Protein AF-A0A6H1ZYB8-F1 (afdb_monomer)

Secondary structure (DSSP, 8-state):
---HHHHHHHHHHHHHHHHHTT-EEEEEE-SSSS-EEEEES--HHHHTT-EEEEEEETTEEEEEEEEEETTEEEEEE------HHHHHHHHGGG-GGG-----S--

Radius of gyration: 18.19 Å; Cα contacts (8 Å, |Δi|>4): 146; chains: 1; bounding box: 45×44×50 Å

InterPro domains:
  IPR059585 Kil [PF26843] (6-76)

Solvent-accessible surface area (backbone atoms only — not comparable to full-atom values): 6331 Å² total; per-residue (Å²): 133,82,52,69,66,56,36,46,55,41,44,52,54,36,48,55,55,38,46,75,61,68,22,44,78,76,48,76,43,53,87,50,98,56,24,36,34,36,39,44,69,71,41,69,81,50,52,64,60,44,44,79,44,81,45,75,58,97,86,44,80,41,58,29,31,35,28,82,48,80,80,25,41,36,33,33,75,53,83,81,67,75,46,60,73,54,50,59,58,65,62,48,75,81,46,71,82,71,64,76,72,74,76,92,79,131

Mean predicted aligned error: 10.06 Å

Foldseek 3Di:
DDDLVRLVVLQVVQVVVQVVQVKAWDDWASPDPAIETEIDPGHLVFLLQWDWDWDQDPNDTFIKIWGATSRHIYIYGDPVDDRVVVVVVVVCVPCVVPPPPPPPDD

pLDDT: mean 83.44, std 16.24, range [48.31, 97.81]

Sequence (106 aa):
MKTQLEKQAQALTAVGRLNLHGCTVISINSQHLTPVIDVDKPPFKLRSKAHRITEVLHGVVNQICVASYSGCLVRWVDDGMEIPAQICQTLNQYSPELISVWPKNF

Nearest PDB structures (foldseek):
  3hi2-assembly1_B  TM=7.848E-01  e=1.180E+00  Escherichia coli K-12
  2bbj-assembly1_F  TM=3.446E-01  e=1.040E+00  Thermotoga maritima
  3jaj-assembly1_S1  TM=3.128E-01  e=1.257E+00  Oryctolagus cuniculus
  8b02-assembly2_B  TM=3.460E-01  e=5.711E+00  Amphimedon queenslandica

Structure (mmCIF, N/CA/C/O backbone):
data_AF-A0A6H1ZYB8-F1
#
_entry.id   AF-A0A6H1ZYB8-F1
#
loop_
_atom_site.group_PDB
_atom_site.id
_atom_site.type_symbol
_atom_site.label_atom_id
_atom_site.label_alt_id
_atom_site.label_comp_id
_atom_site.label_asym_id
_atom_site.label_entity_id
_atom_site.label_seq_id
_atom_site.pdbx_PDB_ins_code
_atom_site.Cartn_x
_atom_site.Cartn_y
_atom_site.Cartn_z
_atom_site.occupancy
_atom_site.B_iso_or_equiv
_atom_site.auth_seq_id
_atom_site.auth_comp_id
_atom_site.auth_asym_id
_atom_site.auth_atom_id
_atom_site.pdbx_PDB_model_num
ATOM 1 N N . MET A 1 1 ? 6.658 9.845 17.582 1.00 74.25 1 MET A N 1
ATOM 2 C CA . MET A 1 1 ? 6.855 8.625 16.763 1.00 74.25 1 MET A CA 1
ATOM 3 C C . MET A 1 1 ? 5.782 7.628 17.177 1.00 74.25 1 MET A C 1
ATOM 5 O O . MET A 1 1 ? 5.558 7.531 18.375 1.00 74.25 1 MET A O 1
ATOM 9 N N . LYS A 1 2 ? 5.081 6.967 16.243 1.00 84.88 2 LYS A N 1
ATOM 10 C CA . LYS A 1 2 ? 3.995 6.033 16.600 1.00 84.88 2 LYS A CA 1
ATOM 11 C C . LYS A 1 2 ? 4.543 4.747 17.219 1.00 84.88 2 LYS A C 1
ATOM 13 O O . LYS A 1 2 ? 5.570 4.244 16.754 1.00 84.88 2 LYS A O 1
ATOM 18 N N . THR A 1 3 ? 3.847 4.210 18.215 1.00 93.25 3 THR A N 1
ATOM 19 C CA . THR A 1 3 ? 4.136 2.894 18.799 1.00 93.25 3 THR A CA 1
ATOM 20 C C . THR A 1 3 ? 3.822 1.773 17.805 1.00 93.25 3 THR A C 1
ATOM 22 O O . THR A 1 3 ? 3.115 1.972 16.814 1.00 93.25 3 THR A O 1
ATOM 25 N N . GLN A 1 4 ? 4.335 0.567 18.060 1.00 92.62 4 GLN A N 1
ATOM 26 C CA . GLN A 1 4 ? 4.047 -0.585 17.201 1.00 92.62 4 GLN A CA 1
ATOM 27 C C . GLN A 1 4 ? 2.550 -0.923 17.166 1.00 92.62 4 GLN A C 1
ATOM 29 O O . GLN A 1 4 ? 2.014 -1.219 16.100 1.00 92.62 4 GLN A O 1
ATOM 34 N N . LEU A 1 5 ? 1.871 -0.817 18.311 1.00 94.19 5 LEU A N 1
ATOM 35 C CA . LEU A 1 5 ? 0.434 -1.059 18.420 1.00 94.19 5 LEU A CA 1
ATOM 36 C C . LEU A 1 5 ? -0.366 -0.046 17.584 1.00 94.19 5 LEU A C 1
ATOM 38 O O . LEU A 1 5 ? -1.263 -0.426 16.838 1.00 94.19 5 LEU A O 1
ATOM 42 N N . GLU A 1 6 ? -0.003 1.238 17.644 1.00 94.81 6 GLU A N 1
ATOM 43 C CA . GLU A 1 6 ? -0.649 2.294 16.852 1.00 94.81 6 GLU A CA 1
ATOM 44 C C . GLU A 1 6 ? -0.469 2.074 15.347 1.00 94.81 6 GLU A C 1
ATOM 46 O O . GLU A 1 6 ? -1.408 2.252 14.571 1.00 94.81 6 GLU A O 1
ATOM 51 N N . LYS A 1 7 ? 0.730 1.654 14.925 1.00 94.81 7 LYS A N 1
ATOM 52 C CA . LYS A 1 7 ? 1.011 1.298 13.528 1.00 94.81 7 LYS A CA 1
ATOM 53 C C . LYS A 1 7 ? 0.162 0.116 13.061 1.00 94.81 7 LYS A C 1
ATOM 55 O O . LYS A 1 7 ? -0.366 0.155 11.953 1.00 94.81 7 LYS A O 1
ATOM 60 N N . GLN A 1 8 ? 0.011 -0.913 13.895 1.00 94.69 8 GLN A N 1
ATOM 61 C CA . GLN A 1 8 ? -0.824 -2.078 13.593 1.00 94.69 8 GLN A CA 1
ATOM 62 C C . GLN A 1 8 ? -2.305 -1.706 13.510 1.00 94.69 8 GLN A C 1
ATOM 64 O O . GLN A 1 8 ? -2.960 -2.053 12.530 1.00 94.69 8 GLN A O 1
ATOM 69 N N . ALA A 1 9 ? -2.823 -0.939 14.472 1.00 95.25 9 ALA A N 1
ATOM 70 C CA . ALA A 1 9 ? -4.205 -0.458 14.449 1.00 95.25 9 ALA A CA 1
ATOM 71 C C . ALA A 1 9 ? -4.493 0.384 13.193 1.00 95.25 9 ALA A C 1
ATOM 73 O O . ALA A 1 9 ? -5.530 0.229 12.539 1.00 95.25 9 ALA A O 1
ATOM 74 N N . GLN A 1 10 ? -3.541 1.236 12.806 1.00 95.94 10 GLN A N 1
ATOM 75 C CA . GLN A 1 10 ? -3.628 2.022 11.583 1.00 95.94 10 GLN A CA 1
ATOM 76 C C . GLN A 1 10 ? -3.639 1.140 10.326 1.00 95.94 10 GLN A C 1
ATOM 78 O O . GLN A 1 10 ? -4.488 1.336 9.454 1.00 95.94 10 GLN A O 1
ATOM 83 N N . ALA A 1 11 ? -2.733 0.164 10.239 1.00 96.50 11 ALA A N 1
ATOM 84 C CA . ALA A 1 11 ? -2.672 -0.766 9.116 1.00 96.50 11 ALA A CA 1
ATOM 85 C C . ALA A 1 11 ? -3.961 -1.592 8.996 1.00 96.50 11 ALA A C 1
ATOM 87 O O . ALA A 1 11 ? -4.520 -1.681 7.908 1.00 96.50 11 ALA A O 1
ATOM 88 N N . LEU A 1 12 ? -4.496 -2.108 10.107 1.00 96.62 12 LEU A N 1
ATOM 89 C CA . LEU A 1 12 ? -5.766 -2.842 10.126 1.00 96.62 12 LEU A CA 1
ATOM 90 C C . LEU A 1 12 ? -6.939 -1.979 9.644 1.00 96.62 12 LEU A C 1
ATOM 92 O O . LEU A 1 12 ? -7.774 -2.442 8.868 1.00 96.62 12 LEU A O 1
ATOM 96 N N . THR A 1 13 ? -6.973 -0.703 10.036 1.00 97.06 13 THR A N 1
ATOM 97 C CA . THR A 1 13 ? -7.987 0.245 9.547 1.00 97.06 13 THR A CA 1
ATOM 98 C C . THR A 1 13 ? -7.884 0.444 8.034 1.00 97.06 13 THR A C 1
ATOM 100 O O . THR A 1 13 ? -8.898 0.444 7.332 1.00 97.06 13 THR A O 1
ATOM 103 N N . ALA A 1 14 ? -6.665 0.602 7.510 1.00 96.75 14 ALA A N 1
ATOM 104 C CA . ALA A 1 14 ? -6.433 0.728 6.074 1.00 96.75 14 ALA A CA 1
ATOM 105 C C . ALA A 1 14 ? -6.856 -0.546 5.322 1.00 96.75 14 ALA A C 1
ATOM 107 O O . ALA A 1 14 ? -7.558 -0.447 4.318 1.00 96.75 14 ALA A O 1
ATOM 108 N N . VAL A 1 15 ? -6.502 -1.723 5.844 1.00 96.94 15 VAL A N 1
ATOM 109 C CA . VAL A 1 15 ? -6.867 -3.042 5.299 1.00 96.94 15 VAL A CA 1
ATOM 110 C C . VAL A 1 15 ? -8.378 -3.220 5.231 1.00 96.94 15 VAL A C 1
ATOM 112 O O . VAL A 1 15 ? -8.893 -3.581 4.179 1.00 96.94 15 VAL A O 1
ATOM 115 N N . GLY A 1 16 ? -9.108 -2.898 6.303 1.00 96.50 16 GLY A N 1
ATOM 116 C CA . GLY A 1 16 ? -10.570 -2.988 6.306 1.00 96.50 16 GLY A CA 1
ATOM 117 C C . GLY A 1 16 ? -11.211 -2.153 5.193 1.00 96.50 16 GLY A C 1
ATOM 118 O O . GLY A 1 16 ? -12.111 -2.620 4.498 1.00 96.50 16 GLY A O 1
ATOM 119 N N . ARG A 1 17 ? -10.697 -0.940 4.957 1.00 95.75 17 ARG A N 1
ATOM 120 C CA . ARG A 1 17 ? -11.178 -0.070 3.873 1.00 95.75 17 ARG A CA 1
ATOM 121 C C . ARG A 1 17 ? -10.777 -0.570 2.484 1.00 95.75 17 ARG A C 1
ATOM 123 O O . ARG A 1 17 ? -11.571 -0.465 1.555 1.00 95.75 17 ARG A O 1
ATOM 130 N N . LEU A 1 18 ? -9.569 -1.111 2.331 1.00 95.69 18 LEU A N 1
ATOM 131 C CA . LEU A 1 18 ? -9.116 -1.711 1.074 1.00 95.69 18 LEU A CA 1
ATOM 132 C C . LEU A 1 18 ? -9.985 -2.920 0.705 1.00 95.69 18 LEU A C 1
ATOM 134 O O . LEU A 1 18 ? -10.486 -2.979 -0.417 1.00 95.69 18 LEU A O 1
ATOM 138 N N . ASN A 1 19 ? -10.247 -3.810 1.665 1.00 95.00 19 ASN A N 1
ATOM 139 C CA . ASN A 1 19 ? -11.118 -4.971 1.484 1.00 95.00 19 ASN A CA 1
ATOM 140 C C . ASN A 1 19 ? -12.550 -4.557 1.113 1.00 95.00 19 ASN A C 1
ATOM 142 O O . ASN A 1 19 ? -13.140 -5.136 0.205 1.00 95.00 19 ASN A O 1
ATOM 146 N N . LEU A 1 20 ? -13.094 -3.510 1.749 1.00 94.75 20 LEU A N 1
ATOM 147 C CA . LEU A 1 20 ? -14.414 -2.961 1.404 1.00 94.75 20 LEU A CA 1
ATOM 148 C C . LEU A 1 20 ? -14.490 -2.479 -0.057 1.00 94.75 20 LEU A C 1
ATOM 150 O O . LEU A 1 20 ? -15.549 -2.523 -0.675 1.00 94.75 20 LEU A O 1
ATOM 154 N N . HIS A 1 21 ? -13.366 -2.035 -0.622 1.00 92.56 21 HIS A N 1
ATOM 155 C CA . HIS A 1 21 ? -13.254 -1.623 -2.021 1.00 92.56 21 HIS A CA 1
ATOM 156 C C . HIS A 1 21 ? -12.872 -2.765 -2.979 1.00 92.56 21 HIS A C 1
ATOM 158 O O . HIS A 1 21 ? -12.522 -2.490 -4.127 1.00 92.56 21 HIS A O 1
ATOM 164 N N . GLY A 1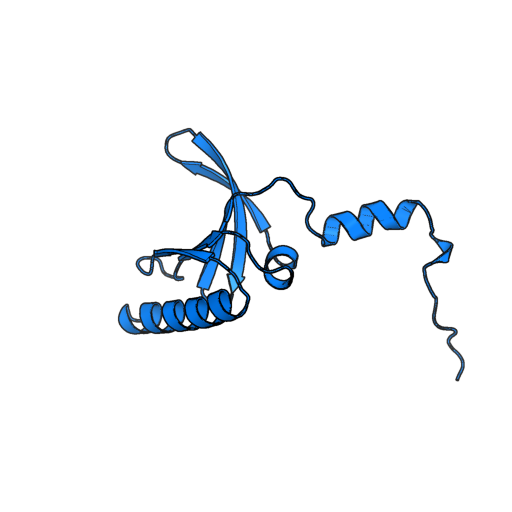 22 ? -12.935 -4.025 -2.534 1.00 90.75 22 GLY A N 1
ATOM 165 C CA . GLY A 1 22 ? -12.635 -5.201 -3.357 1.00 90.75 22 GLY A CA 1
ATOM 166 C C . GLY A 1 22 ? -11.145 -5.417 -3.635 1.00 90.75 22 GLY A C 1
ATOM 167 O O . GLY A 1 22 ? -10.793 -6.204 -4.511 1.00 90.75 22 GLY A O 1
ATOM 168 N N . CYS A 1 23 ? -10.269 -4.720 -2.910 1.00 93.75 23 CYS A N 1
ATOM 169 C CA . CYS A 1 23 ? -8.826 -4.910 -2.992 1.00 93.75 23 CYS A CA 1
ATOM 170 C C . CYS A 1 23 ? -8.428 -6.197 -2.258 1.00 93.75 23 CYS A C 1
ATOM 172 O O . CYS A 1 23 ? -8.970 -6.484 -1.190 1.00 93.75 23 CYS A O 1
ATOM 174 N N . THR A 1 24 ? -7.460 -6.946 -2.786 1.00 95.06 24 THR A N 1
ATOM 175 C CA . THR A 1 24 ? -6.940 -8.148 -2.118 1.00 95.06 24 THR A CA 1
ATOM 176 C C . THR A 1 24 ? -5.645 -7.802 -1.398 1.00 95.06 24 THR A C 1
ATOM 178 O O . THR A 1 24 ? -4.653 -7.473 -2.038 1.00 95.06 24 THR A O 1
ATOM 181 N N . VAL A 1 25 ? -5.630 -7.862 -0.068 1.00 96.31 25 VAL A N 1
ATOM 182 C CA . VAL A 1 25 ? -4.402 -7.631 0.707 1.00 96.31 25 VAL A CA 1
ATOM 183 C C . VAL A 1 25 ? -3.552 -8.900 0.721 1.00 96.31 25 VAL A C 1
ATOM 185 O O . VAL A 1 25 ? -4.022 -9.953 1.141 1.00 96.31 25 VAL A O 1
ATOM 188 N N . ILE A 1 26 ? -2.301 -8.784 0.277 1.00 96.62 26 ILE A N 1
ATOM 189 C CA . ILE A 1 26 ? -1.323 -9.879 0.225 1.00 96.62 26 ILE A CA 1
ATOM 190 C C . ILE A 1 26 ? -0.517 -9.922 1.523 1.00 96.62 26 ILE A C 1
ATOM 192 O O . ILE A 1 26 ? -0.323 -10.982 2.112 1.00 96.62 26 ILE A O 1
ATOM 196 N N . SER A 1 27 ? -0.013 -8.764 1.958 1.00 96.25 27 SER A N 1
ATOM 197 C CA . SER A 1 27 ? 0.957 -8.673 3.048 1.00 96.25 27 SER A CA 1
ATOM 198 C C . SER A 1 27 ? 0.837 -7.336 3.785 1.00 96.25 27 SER A C 1
ATOM 200 O O . SER A 1 27 ? 0.401 -6.329 3.222 1.00 96.25 27 SER A O 1
ATOM 202 N N . ILE A 1 28 ? 1.206 -7.329 5.069 1.00 96.19 28 ILE A N 1
ATOM 203 C CA . ILE A 1 28 ? 1.257 -6.128 5.907 1.00 96.19 28 ILE A CA 1
ATOM 204 C C . ILE A 1 28 ? 2.589 -6.131 6.654 1.00 96.19 28 ILE A C 1
ATOM 206 O O . ILE A 1 28 ? 2.882 -7.056 7.410 1.00 96.19 28 ILE A O 1
ATOM 210 N N . ASN A 1 29 ? 3.365 -5.060 6.511 1.00 95.06 29 ASN A N 1
ATOM 211 C CA . ASN A 1 29 ? 4.605 -4.848 7.243 1.00 95.06 29 ASN A CA 1
ATOM 212 C C . ASN A 1 29 ? 4.530 -3.553 8.065 1.00 95.06 29 ASN A C 1
ATOM 214 O O . ASN A 1 29 ? 4.615 -2.443 7.541 1.00 95.06 29 ASN A O 1
ATOM 218 N N . SER A 1 30 ? 4.402 -3.696 9.385 1.00 93.50 30 SER A N 1
ATOM 219 C CA . SER A 1 30 ? 4.361 -2.575 10.332 1.00 93.50 30 SER A CA 1
ATOM 220 C C . SER A 1 30 ? 5.715 -2.244 10.972 1.00 93.50 30 SER A C 1
ATOM 222 O O . SER A 1 30 ? 5.765 -1.383 11.847 1.00 93.50 30 SER A O 1
ATOM 224 N N . GLN A 1 31 ? 6.808 -2.912 10.584 1.00 91.19 31 GLN A N 1
ATOM 225 C CA . GLN A 1 31 ? 8.139 -2.672 11.162 1.00 91.19 31 GLN A CA 1
ATOM 226 C C . GLN A 1 31 ? 8.724 -1.323 10.723 1.00 91.19 31 GLN A C 1
ATOM 228 O O . GLN A 1 31 ? 9.459 -0.679 11.471 1.00 91.19 31 GLN A O 1
ATOM 233 N N . HIS A 1 32 ? 8.350 -0.852 9.533 1.00 88.56 32 HIS A N 1
ATOM 234 C CA . HIS A 1 32 ? 8.770 0.445 9.011 1.00 88.56 32 HIS A CA 1
ATOM 235 C C . HIS A 1 32 ? 8.143 1.626 9.773 1.00 88.56 32 HIS A C 1
ATOM 237 O O . HIS A 1 32 ? 7.189 1.484 10.543 1.00 88.56 32 HIS A O 1
ATOM 243 N N . LEU A 1 33 ? 8.690 2.833 9.573 1.00 90.25 33 LEU A N 1
ATOM 244 C CA . LEU A 1 33 ? 8.133 4.067 10.146 1.00 90.25 33 LEU A CA 1
ATOM 245 C C . LEU A 1 33 ? 6.678 4.279 9.700 1.00 90.25 33 LEU A C 1
ATOM 247 O O . LEU A 1 33 ? 5.814 4.561 10.531 1.00 90.25 33 LEU A O 1
ATOM 251 N N . THR A 1 34 ? 6.432 4.073 8.408 1.00 93.88 34 THR A N 1
ATOM 252 C CA . THR A 1 34 ? 5.107 4.038 7.790 1.00 93.88 34 THR A CA 1
ATOM 253 C C . THR A 1 34 ? 4.767 2.582 7.486 1.00 93.88 34 THR A C 1
ATOM 255 O O . THR A 1 34 ? 5.549 1.943 6.782 1.00 93.88 34 THR A O 1
ATOM 258 N N . PRO A 1 35 ? 3.640 2.038 7.980 1.00 96.00 35 PRO A N 1
ATOM 259 C CA . PRO A 1 35 ? 3.244 0.675 7.657 1.00 96.00 35 PRO A CA 1
ATOM 260 C C . PRO A 1 35 ? 3.067 0.502 6.152 1.00 96.00 35 PRO A C 1
ATOM 262 O O . PRO A 1 35 ? 2.475 1.361 5.493 1.00 96.00 35 PRO A O 1
ATOM 265 N N . VAL A 1 36 ? 3.572 -0.609 5.637 1.00 96.75 36 VAL A N 1
ATOM 266 C CA . VAL A 1 36 ? 3.528 -0.968 4.224 1.00 96.75 36 VAL A CA 1
ATOM 267 C C . VAL A 1 36 ? 2.501 -2.079 4.034 1.00 96.75 36 VAL A C 1
ATOM 269 O O . VAL A 1 36 ? 2.446 -3.005 4.840 1.00 96.75 36 VAL A O 1
ATOM 272 N N . ILE A 1 37 ? 1.664 -1.969 3.008 1.00 97.81 37 ILE A N 1
ATOM 273 C CA . ILE A 1 37 ? 0.621 -2.942 2.684 1.00 97.81 37 ILE A CA 1
ATOM 274 C C . ILE A 1 37 ? 0.794 -3.337 1.222 1.00 97.81 37 ILE A C 1
ATOM 276 O O . ILE A 1 37 ? 0.657 -2.490 0.339 1.00 97.81 37 ILE A O 1
ATOM 280 N N . ASP A 1 38 ? 1.064 -4.611 0.972 1.00 96.75 38 ASP A N 1
ATOM 281 C CA . ASP A 1 38 ? 1.107 -5.151 -0.382 1.00 96.75 38 ASP A CA 1
ATOM 282 C C . ASP A 1 38 ? -0.286 -5.630 -0.775 1.00 96.75 38 ASP A C 1
ATOM 284 O O . ASP A 1 38 ? -0.963 -6.318 -0.001 1.00 96.75 38 ASP A O 1
ATOM 288 N N . VAL A 1 39 ? -0.726 -5.263 -1.975 1.00 96.69 39 VAL A N 1
ATOM 289 C CA . VAL A 1 39 ? -2.062 -5.583 -2.475 1.00 96.69 39 VAL A CA 1
ATOM 290 C C . VAL A 1 39 ? -2.037 -6.107 -3.904 1.00 96.69 39 VAL A C 1
ATOM 292 O O . VAL A 1 39 ? -1.138 -5.799 -4.682 1.00 96.69 39 VAL A O 1
ATOM 295 N N . ASP A 1 40 ? -3.081 -6.850 -4.251 1.00 93.38 40 ASP A N 1
ATOM 296 C CA . ASP A 1 40 ? -3.482 -7.164 -5.616 1.00 93.38 40 ASP A CA 1
ATOM 297 C C . ASP A 1 40 ? -4.808 -6.456 -5.946 1.00 93.38 40 ASP A C 1
ATOM 299 O O . ASP 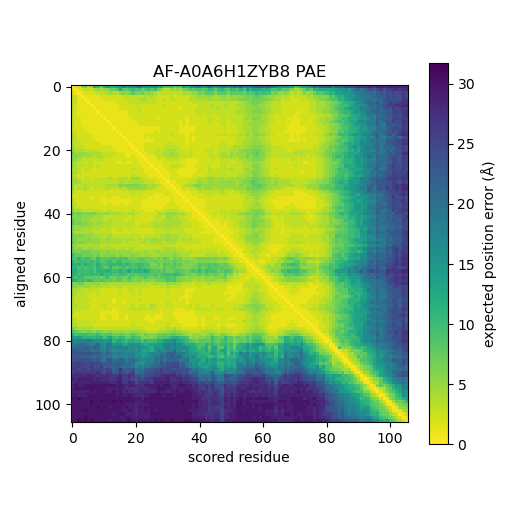A 1 40 ? -5.643 -6.206 -5.069 1.00 93.38 40 ASP A O 1
ATOM 303 N N . LYS A 1 41 ? -5.004 -6.134 -7.228 1.00 87.62 41 LYS A N 1
ATOM 304 C CA . LYS A 1 41 ? -6.190 -5.442 -7.766 1.00 87.62 41 LYS A CA 1
ATOM 305 C C . LYS A 1 41 ? -6.533 -4.154 -6.999 1.00 87.62 41 LYS A C 1
ATOM 307 O O . LYS A 1 41 ? -7.637 -4.012 -6.470 1.00 87.62 41 LYS A O 1
ATOM 312 N N . PRO A 1 42 ? -5.615 -3.172 -6.955 1.00 91.50 42 PRO A N 1
ATOM 313 C CA . PRO A 1 42 ? -5.874 -1.914 -6.271 1.00 91.50 42 PRO A CA 1
ATOM 314 C C . PRO A 1 42 ? -7.046 -1.170 -6.929 1.00 91.50 42 PRO A C 1
ATOM 316 O O . PRO A 1 42 ? -7.154 -1.150 -8.164 1.00 91.50 42 PRO A O 1
ATOM 319 N N . PRO A 1 43 ? -7.905 -0.510 -6.131 1.00 89.75 43 PRO A N 1
ATOM 32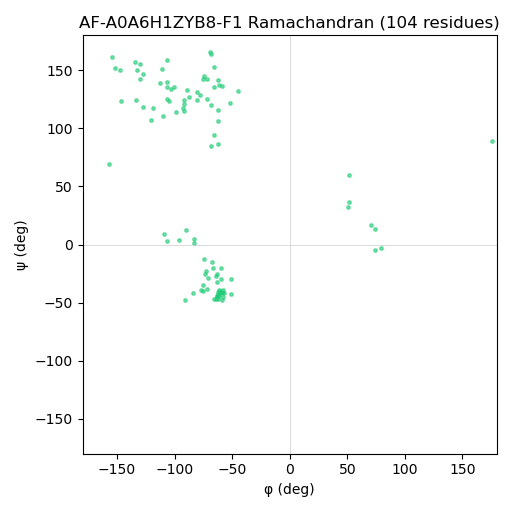0 C CA . PRO A 1 43 ? -9.064 0.199 -6.650 1.00 89.75 43 PRO A CA 1
ATOM 321 C C . PRO A 1 43 ? -8.635 1.388 -7.516 1.00 89.75 43 PRO A C 1
ATOM 323 O O . PRO A 1 43 ? -7.598 2.012 -7.282 1.00 89.75 43 PRO A O 1
ATOM 326 N N . PHE A 1 44 ? -9.479 1.770 -8.478 1.00 86.88 44 PHE A N 1
ATOM 327 C CA . PHE A 1 44 ? -9.189 2.842 -9.442 1.00 86.88 44 PHE A CA 1
ATOM 328 C C . PHE A 1 44 ? -8.719 4.154 -8.786 1.00 86.88 44 PHE A C 1
ATOM 330 O O . PHE A 1 44 ? -7.741 4.759 -9.217 1.00 86.88 44 PHE A O 1
ATOM 337 N N . LYS A 1 45 ? -9.367 4.566 -7.687 1.00 87.31 45 LYS A N 1
ATOM 338 C CA . LYS A 1 45 ? -9.004 5.784 -6.936 1.00 87.31 45 LYS A CA 1
ATOM 339 C C . LYS A 1 45 ? -7.600 5.737 -6.322 1.00 87.31 45 LYS A C 1
ATOM 341 O O . LYS A 1 45 ? -7.039 6.789 -6.029 1.00 87.31 45 LYS A O 1
ATOM 346 N N . LEU A 1 46 ? -7.077 4.540 -6.056 1.00 90.25 46 LEU A N 1
ATOM 347 C CA . LEU A 1 46 ? -5.723 4.349 -5.546 1.00 90.25 46 LEU A CA 1
ATOM 348 C C . LEU A 1 46 ? -4.715 4.355 -6.699 1.00 90.25 46 LEU A C 1
ATOM 350 O O . LEU A 1 46 ? -3.691 5.026 -6.606 1.00 90.25 46 LEU A O 1
ATOM 354 N N . ARG A 1 47 ? -5.061 3.704 -7.819 1.00 89.38 47 ARG A N 1
ATOM 355 C CA . ARG A 1 47 ? -4.265 3.713 -9.058 1.00 89.38 47 ARG A CA 1
ATOM 356 C C . ARG A 1 47 ? -4.040 5.123 -9.605 1.00 89.38 47 ARG A C 1
ATOM 358 O O . ARG A 1 47 ? -2.936 5.436 -10.027 1.00 89.38 47 ARG A O 1
ATOM 365 N N . SER A 1 48 ? -5.042 6.000 -9.544 1.00 86.00 48 SER A N 1
ATOM 366 C CA . SER A 1 48 ? -4.917 7.381 -10.040 1.00 86.00 48 SER A CA 1
ATOM 367 C C . SER A 1 48 ? -3.947 8.262 -9.242 1.00 86.00 48 SER A C 1
ATOM 369 O O . SER A 1 48 ? -3.556 9.321 -9.724 1.00 86.00 48 SER A O 1
ATOM 371 N N . LYS A 1 49 ? -3.551 7.839 -8.035 1.00 89.12 49 LYS A N 1
ATOM 372 C CA . LYS A 1 49 ? -2.587 8.535 -7.165 1.00 89.12 49 LYS A CA 1
ATOM 373 C C . LYS A 1 49 ? -1.253 7.795 -7.063 1.00 89.12 49 LYS A C 1
ATOM 375 O O . LYS A 1 49 ? -0.443 8.120 -6.198 1.00 89.12 49 LYS A O 1
ATOM 380 N N . ALA A 1 50 ? -1.064 6.767 -7.883 1.00 91.94 50 ALA A N 1
ATOM 381 C CA . ALA A 1 50 ? 0.103 5.917 -7.812 1.00 91.94 50 ALA A CA 1
ATOM 382 C C . ALA A 1 50 ? 1.340 6.611 -8.381 1.00 91.94 50 ALA A C 1
ATOM 384 O O . ALA A 1 50 ? 1.282 7.346 -9.368 1.00 91.94 50 ALA A O 1
ATOM 385 N N . HIS A 1 51 ? 2.477 6.322 -7.771 1.00 91.69 51 HIS A N 1
ATOM 386 C CA . HIS A 1 51 ? 3.789 6.593 -8.323 1.00 91.69 51 HIS A CA 1
ATOM 387 C C . HIS A 1 51 ? 4.396 5.267 -8.756 1.00 91.69 51 HIS A C 1
ATOM 389 O O . HIS A 1 51 ? 4.479 4.330 -7.960 1.00 91.69 51 HIS A O 1
ATOM 395 N N . ARG A 1 52 ? 4.796 5.186 -10.024 1.00 92.00 52 ARG A N 1
ATOM 396 C CA . ARG A 1 52 ? 5.578 4.059 -10.524 1.00 92.00 52 ARG A CA 1
ATOM 397 C C . ARG A 1 52 ? 7.016 4.238 -10.087 1.00 92.00 52 ARG A C 1
ATOM 399 O O . ARG A 1 52 ? 7.594 5.306 -10.288 1.00 92.00 52 ARG A O 1
ATOM 406 N N . ILE A 1 53 ? 7.566 3.202 -9.480 1.00 91.56 53 ILE A N 1
ATOM 407 C CA . ILE A 1 53 ? 8.956 3.162 -9.061 1.00 91.56 53 ILE A CA 1
ATOM 408 C C . ILE A 1 53 ? 9.574 1.843 -9.496 1.00 91.56 53 ILE A C 1
ATOM 410 O O . ILE A 1 53 ? 8.918 0.804 -9.573 1.00 91.56 53 ILE A O 1
ATOM 414 N N . THR A 1 54 ? 10.869 1.905 -9.749 1.00 92.31 54 THR A N 1
ATOM 415 C CA . THR A 1 54 ? 11.684 0.732 -10.015 1.00 92.31 54 THR A CA 1
ATOM 416 C C . THR A 1 54 ? 12.289 0.263 -8.698 1.00 92.31 54 THR A C 1
ATOM 418 O O . THR A 1 54 ? 13.036 1.002 -8.059 1.00 92.31 54 THR A O 1
ATOM 421 N N . GLU A 1 55 ? 11.953 -0.950 -8.278 1.00 87.25 55 GLU A N 1
ATOM 422 C CA . GLU A 1 55 ? 12.551 -1.604 -7.117 1.00 87.25 55 GLU A CA 1
ATOM 423 C C . GLU A 1 55 ? 13.610 -2.603 -7.582 1.00 87.25 55 GLU A C 1
ATOM 425 O O . GLU A 1 55 ? 13.383 -3.368 -8.516 1.00 87.25 55 GLU A O 1
ATOM 430 N N . VAL A 1 56 ? 14.766 -2.613 -6.918 1.00 88.00 56 VAL A N 1
ATOM 431 C CA . VAL A 1 56 ? 15.797 -3.631 -7.134 1.00 88.00 56 VAL A CA 1
ATOM 432 C C . VAL A 1 56 ? 15.863 -4.511 -5.897 1.00 88.00 56 VAL A C 1
ATOM 434 O O . VAL A 1 56 ? 16.314 -4.069 -4.841 1.00 88.00 56 VAL A O 1
ATOM 437 N N . LEU A 1 57 ? 15.423 -5.759 -6.027 1.00 83.50 57 LEU A N 1
ATOM 438 C CA . LEU A 1 57 ? 15.441 -6.743 -4.950 1.00 83.50 57 LEU A CA 1
ATOM 439 C C . LEU A 1 57 ? 16.324 -7.922 -5.359 1.00 83.50 57 LEU A C 1
ATOM 441 O O . LEU A 1 57 ? 16.041 -8.601 -6.339 1.00 83.50 57 LEU A O 1
ATOM 445 N N . HIS A 1 58 ? 17.412 -8.158 -4.621 1.00 85.62 58 HIS A N 1
ATOM 446 C CA . HIS A 1 58 ? 18.388 -9.222 -4.916 1.00 85.62 58 HIS A CA 1
ATOM 447 C C . HIS A 1 58 ? 18.913 -9.209 -6.367 1.00 85.62 58 HIS A C 1
ATOM 449 O O . 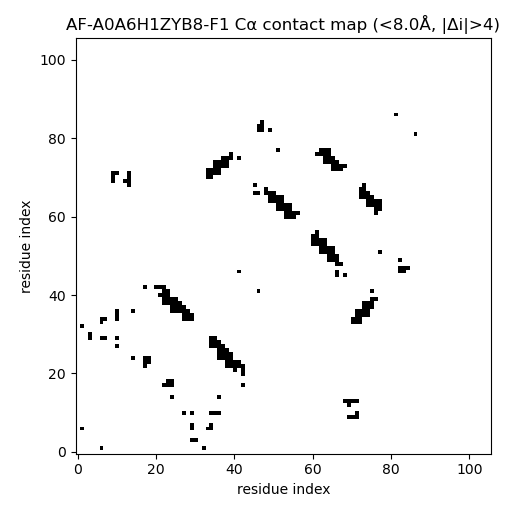HIS A 1 58 ? 19.118 -10.254 -6.976 1.00 85.62 58 HIS A O 1
ATOM 455 N N . GLY A 1 59 ? 19.108 -8.016 -6.939 1.00 86.56 59 GLY A N 1
ATOM 456 C CA . GLY A 1 59 ? 19.551 -7.851 -8.328 1.00 86.56 59 GLY A CA 1
ATOM 457 C C . GLY A 1 59 ? 18.445 -8.016 -9.377 1.00 86.56 59 GLY A C 1
ATOM 458 O O . GLY A 1 59 ? 18.701 -7.784 -10.555 1.00 86.56 59 GLY A O 1
ATOM 459 N N . VAL A 1 60 ? 17.218 -8.355 -8.971 1.00 86.44 60 VAL A N 1
ATOM 460 C CA . VAL A 1 60 ? 16.043 -8.380 -9.848 1.00 86.44 60 VAL A CA 1
ATOM 461 C C . VAL A 1 60 ? 15.398 -7.001 -9.865 1.00 86.44 60 VAL A C 1
ATOM 463 O O . VAL A 1 60 ? 15.095 -6.435 -8.814 1.00 86.44 60 VAL A O 1
ATOM 466 N N . VAL A 1 61 ? 15.191 -6.466 -11.066 1.00 88.44 61 VAL A N 1
ATOM 467 C CA . VAL A 1 61 ? 14.548 -5.170 -11.292 1.00 88.44 61 VAL A CA 1
ATOM 468 C C . VAL A 1 61 ? 13.050 -5.385 -11.491 1.00 88.44 61 VAL A C 1
ATOM 470 O O . VAL A 1 61 ? 12.638 -5.987 -12.479 1.00 88.44 61 VAL A O 1
ATOM 473 N N . ASN A 1 62 ? 12.240 -4.867 -10.573 1.00 88.69 62 ASN A N 1
ATOM 474 C CA . ASN A 1 62 ? 10.783 -4.927 -10.613 1.00 88.69 62 ASN A CA 1
ATOM 475 C C . ASN A 1 62 ? 10.203 -3.525 -10.809 1.00 88.69 62 ASN A C 1
ATOM 477 O O . ASN A 1 62 ? 10.646 -2.566 -10.176 1.00 88.69 62 ASN A O 1
ATOM 481 N N . GLN A 1 63 ? 9.176 -3.401 -11.647 1.00 92.06 63 GLN A N 1
ATOM 482 C CA . GLN A 1 63 ? 8.349 -2.196 -11.685 1.00 92.06 63 GLN A CA 1
ATOM 483 C C . GLN A 1 63 ? 7.174 -2.381 -10.732 1.00 92.06 63 GLN A C 1
ATOM 485 O O . GLN A 1 63 ? 6.420 -3.352 -10.823 1.00 92.06 63 GLN A O 1
ATOM 490 N N . ILE A 1 64 ? 7.034 -1.452 -9.794 1.00 93.81 64 ILE A N 1
ATOM 491 C CA . ILE A 1 64 ? 5.956 -1.461 -8.813 1.00 93.81 64 ILE A CA 1
ATOM 492 C C . ILE A 1 64 ? 5.278 -0.101 -8.781 1.00 93.81 64 ILE A C 1
ATOM 494 O O . ILE A 1 64 ? 5.861 0.937 -9.097 1.00 93.81 64 ILE A O 1
ATOM 498 N N . CYS A 1 65 ? 4.029 -0.103 -8.354 1.00 94.31 65 CYS A N 1
ATOM 499 C CA . CYS A 1 65 ? 3.276 1.101 -8.072 1.00 94.31 65 CYS A CA 1
ATOM 500 C C . CYS A 1 65 ? 3.133 1.273 -6.565 1.00 94.31 65 CYS A C 1
ATOM 502 O O . CYS A 1 65 ? 2.878 0.308 -5.840 1.00 94.31 65 CYS A O 1
ATOM 504 N N . VAL A 1 66 ? 3.259 2.515 -6.099 1.00 94.94 66 VAL A N 1
ATOM 505 C CA . VAL A 1 66 ? 3.086 2.867 -4.690 1.00 94.94 66 VAL A CA 1
ATOM 506 C C . VAL A 1 66 ? 2.142 4.049 -4.524 1.00 94.94 66 VAL A C 1
ATOM 508 O O . VAL A 1 66 ? 2.164 4.988 -5.316 1.00 94.94 66 VAL A O 1
ATOM 511 N N . ALA A 1 67 ? 1.314 4.033 -3.485 1.00 95.62 67 ALA A N 1
ATOM 512 C CA . ALA A 1 67 ? 0.428 5.144 -3.150 1.00 95.62 67 ALA A CA 1
ATOM 513 C C . ALA A 1 67 ? 0.224 5.263 -1.638 1.00 95.62 67 ALA A C 1
ATOM 515 O O . ALA A 1 67 ? 0.227 4.273 -0.909 1.00 95.62 67 ALA A O 1
ATOM 516 N N . SER A 1 68 ? -0.004 6.485 -1.160 1.00 95.50 68 SER A N 1
ATOM 517 C CA . SER A 1 68 ? -0.399 6.714 0.233 1.00 95.50 68 SER A CA 1
ATOM 518 C C . SER A 1 68 ? -1.897 6.464 0.415 1.00 95.50 68 SER A C 1
ATOM 520 O O . SER A 1 68 ? -2.721 6.994 -0.336 1.00 95.50 68 SER A O 1
ATOM 522 N N . TYR A 1 69 ? -2.267 5.682 1.431 1.00 95.69 69 TYR A N 1
ATOM 523 C CA . TYR A 1 69 ? -3.662 5.390 1.755 1.00 95.69 69 TYR A CA 1
ATOM 524 C C . TYR A 1 69 ? -3.873 5.222 3.259 1.00 95.69 69 TYR A C 1
ATOM 526 O O . TYR A 1 69 ? -3.246 4.381 3.894 1.00 95.69 69 TYR A O 1
ATOM 534 N N . SER A 1 70 ? -4.778 6.014 3.847 1.00 93.81 70 SER A N 1
ATOM 535 C CA . SER A 1 70 ? -5.075 5.992 5.295 1.00 93.81 70 SER A CA 1
ATOM 536 C C . SER A 1 70 ? -3.813 6.081 6.187 1.00 93.81 70 SER A C 1
ATOM 538 O O . SER A 1 70 ? -3.746 5.524 7.283 1.00 93.81 70 SER A O 1
ATOM 540 N N . GLY A 1 71 ? -2.795 6.802 5.702 1.00 93.38 71 GLY A N 1
ATOM 541 C CA . GLY A 1 71 ? -1.490 6.977 6.345 1.00 93.38 71 GLY A CA 1
ATOM 542 C C . GLY A 1 71 ? -0.590 5.730 6.348 1.00 93.38 71 GLY A C 1
ATOM 543 O O . GLY A 1 71 ? 0.358 5.680 7.130 1.00 93.38 71 GLY A O 1
ATOM 544 N N . CYS A 1 72 ? -0.891 4.743 5.506 1.00 96.56 72 CYS A N 1
ATOM 545 C CA . CYS A 1 72 ? -0.026 3.619 5.158 1.00 96.56 72 CYS A CA 1
ATOM 546 C C . CYS A 1 72 ? 0.516 3.808 3.735 1.00 96.56 72 CYS A C 1
ATOM 548 O O . CYS A 1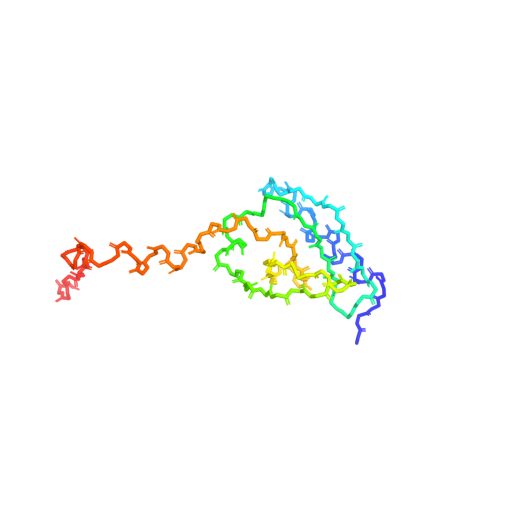 72 ? -0.075 4.528 2.926 1.00 96.56 72 CYS A O 1
ATOM 550 N N . LEU A 1 73 ? 1.624 3.141 3.428 1.00 96.50 73 LEU A N 1
ATOM 551 C CA . LEU A 1 73 ? 2.127 3.010 2.067 1.00 96.50 73 LEU A CA 1
ATOM 552 C C . LEU A 1 73 ? 1.544 1.733 1.465 1.00 96.50 73 LEU A C 1
ATOM 554 O O . LEU A 1 73 ? 1.752 0.653 2.006 1.00 96.50 73 LEU A O 1
ATOM 558 N N . VAL A 1 74 ? 0.815 1.846 0.364 1.00 96.94 74 VAL A N 1
ATOM 559 C CA . VAL A 1 74 ? 0.256 0.697 -0.351 1.00 96.94 74 VAL A CA 1
ATOM 560 C C . VAL A 1 74 ? 1.092 0.439 -1.592 1.00 96.94 74 VAL A C 1
ATOM 562 O O . VAL A 1 74 ? 1.410 1.388 -2.309 1.00 96.94 74 VAL A O 1
ATOM 565 N N . ARG A 1 75 ? 1.446 -0.823 -1.833 1.00 95.75 75 ARG A N 1
ATOM 566 C CA . ARG A 1 75 ? 2.298 -1.265 -2.938 1.00 95.75 75 ARG A CA 1
ATOM 567 C C . ARG A 1 75 ? 1.623 -2.377 -3.734 1.00 95.75 75 ARG A C 1
ATOM 569 O O . ARG A 1 75 ? 0.914 -3.199 -3.164 1.00 95.75 75 ARG A O 1
ATOM 576 N N . TRP A 1 76 ? 1.860 -2.413 -5.038 1.00 94.88 76 TRP A N 1
ATOM 577 C CA . TRP A 1 76 ? 1.440 -3.508 -5.915 1.00 94.88 76 TRP A CA 1
ATOM 578 C C . TRP A 1 76 ? 2.349 -3.592 -7.142 1.00 94.88 76 TRP A C 1
ATOM 580 O O . TRP A 1 76 ? 3.052 -2.633 -7.469 1.00 94.88 76 TRP A O 1
ATOM 590 N N . VAL A 1 77 ? 2.346 -4.741 -7.815 1.00 91.81 77 VAL A N 1
ATOM 591 C CA . VAL A 1 77 ? 3.095 -4.945 -9.065 1.00 91.81 77 VAL A CA 1
ATOM 592 C C . VAL A 1 77 ? 2.506 -4.057 -10.159 1.00 91.81 77 VAL A C 1
ATOM 594 O O . VAL A 1 77 ? 1.286 -3.969 -10.288 1.00 91.81 77 VAL A O 1
ATOM 597 N N . ASP A 1 78 ? 3.359 -3.384 -10.932 1.00 88.56 78 ASP A N 1
ATOM 598 C CA . ASP A 1 78 ? 2.898 -2.635 -12.099 1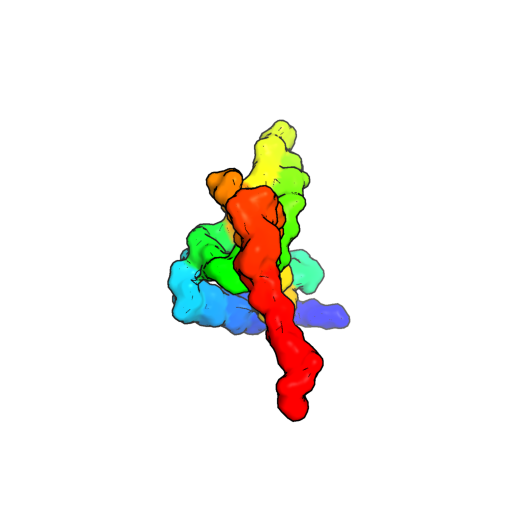.00 88.56 78 ASP A CA 1
ATOM 599 C C . ASP A 1 78 ? 2.397 -3.621 -13.166 1.00 88.56 78 ASP A C 1
ATOM 601 O O . ASP A 1 78 ? 3.143 -4.480 -13.632 1.00 88.56 78 ASP A O 1
ATOM 605 N N . ASP A 1 79 ? 1.124 -3.507 -13.540 1.00 82.94 79 ASP A N 1
ATOM 606 C CA . ASP A 1 79 ? 0.515 -4.312 -14.602 1.00 82.94 79 ASP A CA 1
ATOM 607 C C . ASP A 1 79 ? 0.782 -3.730 -15.999 1.00 82.94 79 ASP A C 1
ATOM 609 O O . ASP A 1 79 ? 0.263 -4.231 -16.996 1.00 82.94 79 ASP A O 1
ATOM 613 N N . GLY A 1 80 ? 1.587 -2.665 -16.086 1.00 75.19 80 GLY A N 1
ATOM 614 C CA . GLY A 1 80 ? 1.943 -1.994 -17.331 1.00 75.19 80 GLY A CA 1
ATOM 615 C C . GLY A 1 80 ? 0.808 -1.150 -17.911 1.00 75.19 80 GLY A C 1
ATOM 616 O O . GLY A 1 80 ? 1.028 -0.426 -18.882 1.00 75.19 80 GLY A O 1
ATOM 617 N N . MET A 1 81 ? -0.386 -1.172 -17.310 1.00 70.12 81 MET A N 1
ATOM 618 C CA . MET A 1 81 ? -1.524 -0.387 -17.778 1.00 70.12 81 MET A CA 1
ATOM 619 C C . MET A 1 81 ? -1.313 1.087 -17.474 1.00 70.12 81 MET A C 1
ATOM 621 O O . MET A 1 81 ? -1.092 1.445 -16.315 1.00 70.12 81 MET A O 1
ATOM 625 N N . GLU A 1 82 ? -1.399 1.938 -18.500 1.00 64.50 82 GLU A N 1
ATOM 626 C CA . GLU A 1 82 ? -1.255 3.391 -18.369 1.00 64.50 82 GLU A CA 1
ATOM 627 C C . GLU A 1 82 ? -2.049 3.927 -17.174 1.00 64.50 82 GLU A C 1
ATOM 629 O O . GLU A 1 82 ? -3.220 3.598 -16.956 1.00 64.50 82 GLU A O 1
ATOM 634 N N . ILE A 1 83 ? -1.391 4.764 -16.370 1.00 65.38 83 ILE A N 1
ATOM 635 C CA . ILE A 1 83 ? -2.065 5.425 -15.255 1.00 65.38 83 ILE A CA 1
ATOM 636 C C . ILE A 1 83 ? -3.171 6.290 -15.876 1.00 65.38 83 ILE A C 1
ATOM 638 O O . ILE A 1 83 ? -2.897 6.976 -16.857 1.00 65.38 83 ILE A O 1
ATOM 642 N N . PRO A 1 84 ? -4.397 6.343 -15.327 1.00 63.78 84 PRO A N 1
ATOM 643 C CA . PRO A 1 84 ? -5.494 7.106 -15.934 1.00 63.78 84 PRO A CA 1
ATOM 644 C C . PRO A 1 84 ? -5.150 8.568 -16.273 1.00 63.78 84 PRO A C 1
ATOM 646 O O . PRO A 1 84 ? -5.669 9.123 -17.235 1.00 63.78 84 PRO A O 1
ATOM 649 N N . ALA A 1 85 ? -4.232 9.185 -15.520 1.00 60.12 85 ALA A N 1
ATOM 650 C CA . ALA A 1 85 ? -3.708 10.519 -15.810 1.00 60.12 85 ALA A CA 1
ATOM 651 C C . ALA A 1 85 ? -2.949 10.615 -17.152 1.00 60.12 85 ALA A C 1
ATOM 653 O O . ALA A 1 85 ? -2.995 11.661 -17.790 1.00 60.12 85 ALA A O 1
ATOM 654 N N . GLN A 1 86 ? -2.275 9.543 -17.579 1.00 58.06 86 GLN A N 1
ATOM 655 C CA . GLN A 1 86 ? -1.598 9.428 -18.876 1.00 58.06 86 GLN A CA 1
ATOM 656 C C . GLN A 1 86 ? -2.613 9.212 -20.006 1.00 58.06 86 GLN A C 1
ATOM 658 O O . GLN A 1 86 ? -2.522 9.885 -21.025 1.00 58.06 86 GLN A O 1
ATOM 663 N N . ILE A 1 87 ? -3.647 8.393 -19.773 1.00 58.19 87 ILE A N 1
ATOM 664 C CA . ILE A 1 87 ? -4.727 8.144 -20.746 1.00 58.19 87 ILE A CA 1
ATOM 665 C C . ILE A 1 87 ? -5.449 9.448 -21.125 1.00 58.19 87 ILE A C 1
ATOM 667 O O . ILE A 1 87 ? -5.734 9.703 -22.294 1.00 58.19 87 ILE A O 1
ATOM 671 N N . CYS A 1 88 ? -5.722 10.323 -20.151 1.00 57.06 88 CYS A N 1
ATOM 672 C CA . CYS A 1 88 ? -6.334 11.624 -20.438 1.00 57.06 88 CYS A CA 1
ATOM 673 C C . CYS A 1 88 ? -5.439 12.532 -21.303 1.00 57.06 88 CYS A C 1
ATOM 675 O O . CYS A 1 88 ? -5.958 13.390 -22.010 1.00 57.06 88 CYS A O 1
ATOM 677 N N . GLN A 1 89 ? -4.112 12.371 -21.264 1.00 56.53 89 GLN A N 1
ATOM 678 C CA . GLN A 1 89 ? -3.198 13.145 -22.112 1.00 56.53 89 GLN A CA 1
ATOM 679 C C . GLN A 1 89 ? -3.196 12.622 -23.552 1.00 56.53 89 GLN A C 1
ATOM 681 O O . GLN A 1 89 ? -3.209 13.422 -24.484 1.00 56.53 89 GLN A O 1
ATOM 686 N N . THR A 1 90 ? -3.244 11.301 -23.742 1.00 55.59 90 THR A N 1
ATOM 687 C CA . THR A 1 90 ? -3.247 10.657 -25.066 1.00 55.59 90 THR A CA 1
ATOM 688 C C . THR A 1 90 ? -4.594 10.755 -25.784 1.00 55.59 90 THR A C 1
ATOM 690 O O . THR A 1 90 ? -4.622 10.956 -26.997 1.00 55.59 90 THR A O 1
ATOM 693 N N . LEU A 1 91 ? -5.722 10.697 -25.067 1.00 54.91 91 LEU A N 1
ATOM 694 C CA . LEU A 1 91 ? -7.054 10.839 -25.677 1.00 54.91 91 LEU A CA 1
ATOM 695 C C . LEU A 1 91 ? -7.389 12.282 -26.099 1.00 54.91 91 LEU A C 1
ATOM 697 O O . LEU A 1 91 ? -8.175 12.481 -27.023 1.00 54.91 91 LEU A O 1
ATOM 701 N N . ASN A 1 92 ? -6.774 13.290 -25.473 1.00 53.62 92 ASN A N 1
ATOM 702 C CA . ASN A 1 92 ? -7.030 14.704 -25.776 1.00 53.62 92 ASN A CA 1
ATOM 703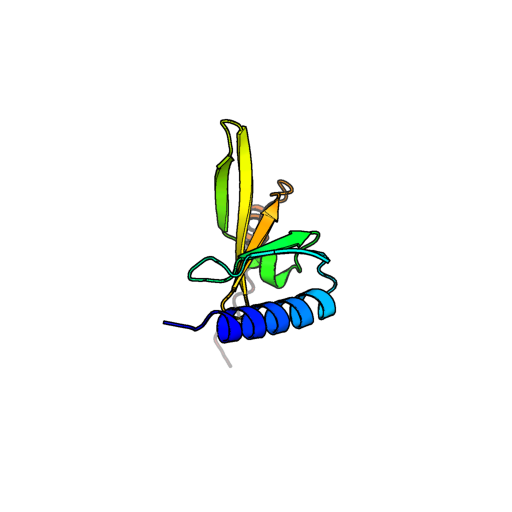 C C . ASN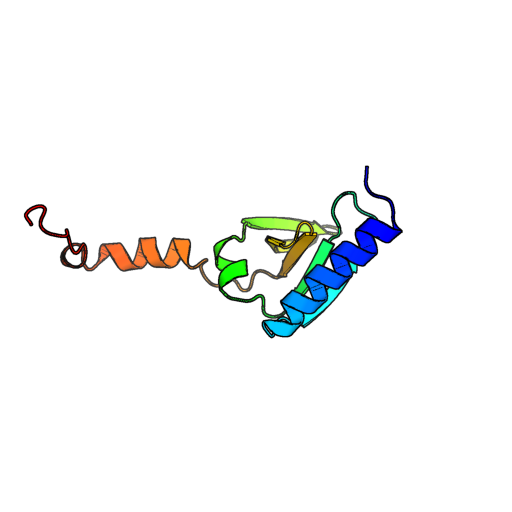 A 1 92 ? -6.404 15.191 -27.097 1.00 53.62 92 ASN A C 1
ATOM 705 O O . ASN A 1 92 ? -6.754 16.274 -27.564 1.00 53.62 92 ASN A O 1
ATOM 709 N N . GLN A 1 93 ? -5.504 14.425 -27.724 1.00 54.66 93 GLN A N 1
ATOM 710 C CA . GLN A 1 93 ? -4.852 14.842 -28.973 1.00 54.66 93 GLN A CA 1
ATOM 711 C C . GLN A 1 93 ? -5.787 14.784 -30.197 1.00 54.66 93 GLN A C 1
ATOM 713 O O . GLN A 1 93 ? -5.551 15.487 -31.177 1.00 54.66 93 GLN A O 1
ATOM 718 N N . TYR A 1 94 ? -6.851 13.977 -30.152 1.00 56.44 94 TYR A N 1
ATOM 719 C CA . TYR A 1 94 ? -7.693 13.693 -31.322 1.00 56.44 94 TYR A CA 1
ATOM 720 C C . TYR A 1 94 ? -9.068 14.379 -31.306 1.00 56.44 94 TYR A C 1
ATOM 722 O O . TYR A 1 94 ? -9.866 14.154 -32.213 1.00 56.44 94 TYR A O 1
ATOM 730 N N . SER A 1 95 ? -9.379 15.208 -30.303 1.00 55.47 95 SER A N 1
ATOM 731 C CA . SER A 1 95 ? -10.634 15.983 -30.254 1.00 55.47 95 SER A CA 1
ATOM 732 C C . SER A 1 95 ? -10.518 17.234 -29.367 1.00 55.47 95 SER A C 1
ATOM 734 O O . SER A 1 95 ? -11.141 17.301 -28.306 1.00 55.47 95 SER A O 1
ATOM 736 N N . PRO A 1 96 ? -9.745 18.254 -29.785 1.00 55.41 96 PRO A N 1
ATOM 737 C CA . PRO A 1 96 ? -9.668 19.538 -29.078 1.00 55.41 96 PRO A CA 1
ATOM 738 C C . PRO A 1 96 ? -11.028 20.261 -28.974 1.00 55.41 96 PRO A C 1
ATOM 740 O O . PRO A 1 96 ? -11.220 21.070 -28.069 1.00 55.41 96 PRO A O 1
ATOM 743 N N . GLU A 1 97 ? -11.999 19.917 -29.827 1.00 56.22 97 GLU A N 1
ATOM 744 C CA . GLU A 1 97 ? -13.377 20.444 -29.798 1.00 56.22 97 GLU A CA 1
ATOM 745 C C . GLU A 1 97 ? -14.184 20.016 -28.551 1.00 56.22 97 GLU A C 1
ATOM 747 O O . GLU A 1 97 ? -15.185 20.646 -28.215 1.00 56.22 97 GLU A O 1
ATOM 752 N N . LEU A 1 98 ? -13.774 18.943 -27.856 1.00 52.84 98 LEU A N 1
ATOM 753 C CA . LEU A 1 98 ? -14.435 18.447 -26.638 1.00 52.84 98 LEU A CA 1
ATOM 754 C C . LEU A 1 98 ? -13.992 19.181 -25.365 1.00 52.84 98 LEU A C 1
ATOM 756 O O . LEU A 1 98 ? -14.488 18.878 -24.277 1.00 52.84 98 LEU A O 1
ATOM 760 N N . ILE A 1 99 ? -13.111 20.182 -25.481 1.00 54.38 99 ILE A N 1
ATOM 761 C CA . ILE A 1 99 ? -12.940 21.192 -24.437 1.00 54.38 99 ILE A CA 1
ATOM 762 C C . ILE A 1 99 ? -14.227 22.017 -24.441 1.00 54.38 99 ILE A C 1
ATOM 764 O O . ILE A 1 99 ? -14.327 23.053 -25.092 1.00 54.38 99 ILE A O 1
ATOM 768 N N . SER A 1 100 ? -15.243 21.534 -23.725 1.00 51.75 100 SER A N 1
ATOM 769 C CA . SER A 1 100 ? -16.446 22.294 -23.423 1.00 51.75 100 SER A CA 1
ATOM 770 C C . SER A 1 100 ? -16.032 23.503 -22.586 1.00 51.75 100 SER A C 1
ATOM 772 O O . SER A 1 100 ? -16.004 23.459 -21.353 1.00 51.75 100 SER A O 1
ATOM 774 N N . VAL A 1 101 ? -15.645 24.584 -23.257 1.00 55.25 101 VAL A N 1
ATOM 775 C CA . VAL A 1 101 ? -15.542 25.900 -22.652 1.00 55.25 101 VAL A CA 1
ATOM 776 C C . VAL A 1 101 ? -16.962 26.236 -22.222 1.00 55.25 101 VAL A C 1
ATOM 778 O O . VAL A 1 101 ? -17.827 26.483 -23.058 1.00 55.25 101 VAL A O 1
ATOM 781 N N . TRP A 1 102 ? -17.230 26.183 -20.918 1.00 50.62 102 TRP A N 1
ATOM 782 C CA . TRP A 1 102 ? -18.445 26.777 -20.374 1.00 50.62 102 TRP A CA 1
ATOM 783 C C . TRP A 1 102 ? -18.502 28.227 -20.873 1.00 50.62 102 TRP A C 1
ATOM 785 O O . TRP A 1 102 ? -17.541 28.967 -20.626 1.00 50.62 102 TRP A O 1
ATOM 795 N N . PRO A 1 103 ? -19.557 28.658 -21.589 1.00 51.47 103 PRO A N 1
ATOM 796 C CA . PRO A 1 103 ? -19.665 30.054 -21.959 1.00 51.47 103 PRO A CA 1
ATOM 797 C C . PRO A 1 103 ? -19.758 30.856 -20.662 1.00 51.47 103 PRO A C 1
ATOM 799 O O . PRO A 1 103 ? -20.687 30.701 -19.871 1.00 51.47 103 PRO A O 1
ATOM 802 N N . LYS A 1 104 ? -18.750 31.697 -20.420 1.00 51.72 104 LYS A N 1
ATOM 803 C CA . LYS A 1 104 ? -18.842 32.768 -19.433 1.00 51.72 104 LYS A CA 1
ATOM 804 C C . LYS A 1 104 ? -19.893 33.727 -19.963 1.00 51.72 104 LYS A C 1
ATOM 806 O O . LYS A 1 104 ? -19.547 34.503 -20.842 1.00 51.72 104 LYS A O 1
ATOM 811 N N . ASN A 1 105 ? -21.142 33.5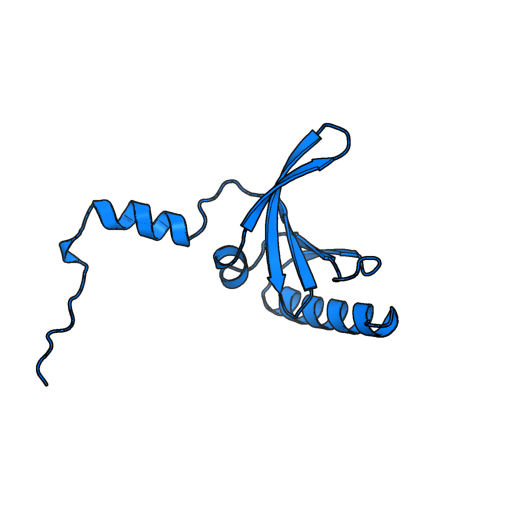67 -19.534 1.00 48.97 105 ASN A N 1
ATOM 812 C CA . ASN A 1 105 ? -22.178 34.598 -19.422 1.00 48.97 105 ASN A CA 1
ATOM 813 C C . ASN A 1 105 ? -23.495 33.933 -18.991 1.00 48.97 105 ASN A C 1
ATOM 815 O O . ASN A 1 105 ? -24.284 33.553 -19.851 1.00 48.97 105 ASN A O 1
ATOM 819 N N . PHE A 1 106 ? -23.707 33.821 -17.678 1.00 48.31 106 PHE A N 1
ATOM 820 C CA . PHE A 1 106 ? -25.006 33.965 -17.014 1.00 48.31 106 PHE A CA 1
ATOM 821 C C . PHE A 1 106 ? -24.762 34.548 -15.623 1.00 48.31 106 PHE A C 1
ATOM 823 O O . PHE A 1 106 ? -23.844 34.038 -14.939 1.00 48.31 106 PHE A O 1
#

Organism: NCBI:txid1070528